Protein AF-A0A528N502-F1 (afdb_monomer_lite)

pLDDT: mean 93.94, std 3.68, range [74.25, 97.81]

Structure (mmCIF, N/CA/C/O backbone):
data_AF-A0A528N502-F1
#
_entry.id   AF-A0A528N502-F1
#
loop_
_atom_site.group_PDB
_atom_site.id
_atom_site.type_symbol
_atom_site.label_atom_id
_atom_site.label_alt_id
_atom_site.label_comp_id
_atom_site.label_asym_id
_atom_site.label_entity_id
_atom_site.label_seq_id
_atom_site.pdbx_PDB_ins_code
_atom_site.Cartn_x
_atom_site.Cartn_y
_atom_site.Cartn_z
_atom_site.occupancy
_atom_site.B_iso_or_equiv
_atom_site.auth_seq_id
_atom_site.auth_comp_id
_atom_site.auth_asym_id
_atom_site.auth_atom_id
_atom_site.pdbx_PDB_model_num
ATOM 1 N N . LEU A 1 1 ? 15.371 -2.278 -18.028 1.00 90.00 1 LEU A N 1
ATOM 2 C CA . LEU A 1 1 ? 15.129 -3.491 -17.202 1.00 90.00 1 LEU A CA 1
ATOM 3 C C . LEU A 1 1 ? 14.226 -4.464 -17.937 1.00 90.00 1 LEU A C 1
ATOM 5 O O . LEU A 1 1 ? 14.658 -5.588 -18.137 1.00 90.00 1 LEU A O 1
ATOM 9 N N . LEU A 1 2 ? 13.041 -4.024 -18.375 1.00 94.50 2 LEU A N 1
ATOM 10 C CA . LEU A 1 2 ? 12.126 -4.846 -19.173 1.00 94.50 2 LEU A CA 1
ATOM 11 C C . LEU A 1 2 ? 12.805 -5.390 -20.438 1.00 94.50 2 LEU A C 1
ATOM 13 O O . LEU A 1 2 ? 12.967 -6.596 -20.534 1.00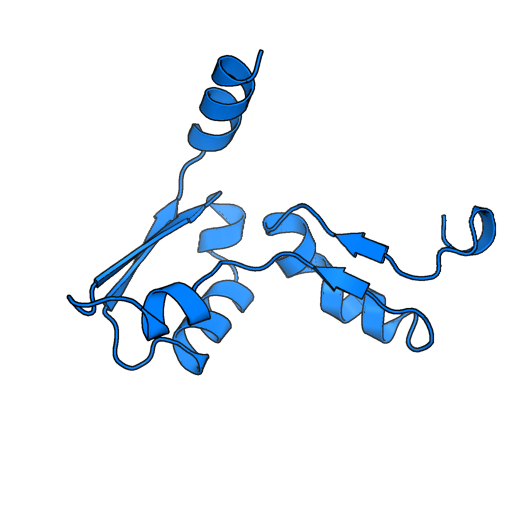 94.50 2 LEU A O 1
ATOM 17 N N . ASP A 1 3 ? 13.355 -4.526 -21.295 1.00 94.06 3 ASP A N 1
ATOM 18 C CA . ASP A 1 3 ? 14.030 -4.968 -22.534 1.00 94.06 3 ASP A CA 1
ATOM 19 C C . ASP A 1 3 ? 15.248 -5.865 -22.275 1.00 94.06 3 ASP A C 1
ATOM 21 O O . ASP A 1 3 ? 15.555 -6.769 -23.043 1.00 94.06 3 ASP A O 1
ATOM 25 N N . ARG A 1 4 ? 15.948 -5.628 -21.158 1.00 97.19 4 ARG A N 1
ATOM 26 C CA . ARG A 1 4 ? 17.169 -6.361 -20.802 1.00 97.19 4 ARG A CA 1
ATOM 27 C C . ARG A 1 4 ? 16.884 -7.775 -20.296 1.00 97.19 4 ARG A C 1
ATOM 29 O O . ARG A 1 4 ? 17.703 -8.659 -20.514 1.00 97.19 4 ARG A O 1
ATOM 36 N N . PHE A 1 5 ? 15.792 -7.967 -19.559 1.00 97.12 5 PHE A N 1
ATOM 37 C CA . PHE A 1 5 ? 15.537 -9.211 -18.824 1.00 97.12 5 PHE A CA 1
ATOM 38 C C . PHE A 1 5 ? 14.261 -9.937 -19.255 1.00 97.12 5 PHE A C 1
ATOM 40 O O . PHE A 1 5 ? 14.071 -11.073 -18.839 1.00 97.12 5 PHE A O 1
ATOM 47 N N . SER A 1 6 ? 13.397 -9.301 -20.052 1.00 95.88 6 SER A N 1
ATOM 48 C CA . SER A 1 6 ? 12.102 -9.828 -20.506 1.00 95.88 6 SER A CA 1
ATOM 49 C C . SER A 1 6 ? 11.335 -10.590 -19.412 1.00 95.88 6 SER A C 1
ATOM 51 O O . SER A 1 6 ? 10.977 -11.753 -19.606 1.00 95.88 6 SER A O 1
ATOM 53 N N . PRO A 1 7 ? 11.135 -9.990 -18.220 1.00 97.12 7 PRO A N 1
ATOM 54 C CA . PRO A 1 7 ? 10.497 -10.702 -17.125 1.00 97.12 7 PRO A CA 1
ATOM 55 C C . PRO A 1 7 ? 9.039 -11.013 -17.475 1.00 97.12 7 PRO A C 1
ATOM 57 O O . PRO A 1 7 ? 8.379 -10.222 -18.138 1.00 97.12 7 PRO A O 1
ATOM 60 N N . ALA A 1 8 ? 8.500 -12.119 -16.963 1.00 97.81 8 ALA A N 1
ATOM 61 C CA . ALA A 1 8 ? 7.074 -12.418 -17.116 1.00 97.81 8 ALA A CA 1
ATOM 62 C C . ALA A 1 8 ? 6.179 -11.475 -16.286 1.00 97.81 8 ALA A C 1
ATOM 64 O O . ALA A 1 8 ? 5.006 -11.308 -16.597 1.00 97.81 8 ALA A O 1
ATOM 65 N N . ILE A 1 9 ? 6.718 -10.882 -15.212 1.00 97.50 9 ILE A N 1
ATOM 66 C CA . ILE A 1 9 ? 6.007 -9.980 -14.297 1.00 97.50 9 ILE A CA 1
ATOM 67 C C . ILE A 1 9 ? 6.980 -9.051 -13.573 1.00 97.50 9 ILE A C 1
ATOM 69 O O . ILE A 1 9 ? 8.138 -9.401 -13.342 1.00 97.50 9 ILE A O 1
ATOM 73 N N . SER A 1 10 ? 6.526 -7.859 -13.189 1.00 97.19 10 SER A N 1
ATOM 74 C CA . SER A 1 10 ? 7.308 -6.944 -12.351 1.00 97.19 10 SER A CA 1
ATOM 75 C C . SER A 1 10 ? 6.584 -6.605 -11.056 1.00 97.19 10 SER A C 1
ATOM 77 O O . SER A 1 10 ? 5.426 -6.190 -11.065 1.00 97.19 10 SER A O 1
ATOM 79 N N . VAL A 1 11 ? 7.294 -6.769 -9.937 1.00 96.62 11 VAL A N 1
ATOM 80 C CA . VAL A 1 11 ? 6.772 -6.5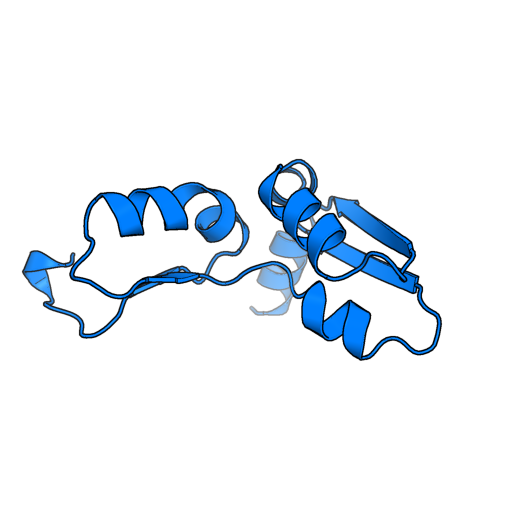08 -8.594 1.00 96.62 11 VAL A CA 1
ATOM 81 C C . VAL A 1 11 ? 7.404 -5.246 -8.020 1.00 96.62 11 VAL A C 1
ATOM 83 O O . VAL A 1 11 ? 8.624 -5.140 -7.909 1.00 96.62 11 VAL A O 1
ATOM 86 N N . ILE A 1 12 ? 6.568 -4.298 -7.610 1.00 95.19 12 ILE A N 1
ATOM 87 C CA . ILE A 1 12 ? 6.965 -3.117 -6.848 1.00 95.19 12 ILE A CA 1
ATOM 88 C C . ILE A 1 12 ? 6.794 -3.474 -5.372 1.00 95.19 12 ILE A C 1
ATOM 90 O O . ILE A 1 12 ? 5.689 -3.468 -4.833 1.00 95.19 12 ILE A O 1
ATOM 94 N N . ALA A 1 13 ? 7.898 -3.847 -4.729 1.00 93.31 13 ALA A N 1
ATOM 95 C CA . ALA A 1 13 ? 7.877 -4.360 -3.358 1.00 93.31 13 ALA A CA 1
ATOM 96 C C . ALA A 1 13 ? 7.682 -3.266 -2.291 1.00 93.31 13 ALA A C 1
ATOM 98 O O . ALA A 1 13 ? 7.263 -3.544 -1.169 1.00 93.31 13 ALA A O 1
ATOM 99 N N . CYS A 1 14 ? 8.000 -2.011 -2.618 1.00 92.12 14 CYS A N 1
ATOM 100 C CA . CYS A 1 14 ? 7.881 -0.900 -1.683 1.00 92.12 14 CYS A CA 1
ATOM 101 C C . CYS A 1 14 ? 6.473 -0.304 -1.730 1.00 92.12 14 CYS A C 1
ATOM 103 O O . CYS A 1 14 ? 6.088 0.271 -2.746 1.00 92.12 14 CYS A O 1
ATOM 105 N N . ASN A 1 15 ? 5.747 -0.340 -0.606 1.00 89.81 15 ASN A N 1
ATOM 106 C CA . ASN A 1 15 ? 4.393 0.224 -0.508 1.00 89.81 15 ASN A CA 1
ATOM 107 C C . ASN A 1 15 ? 4.359 1.696 -0.950 1.00 89.81 15 ASN A C 1
ATOM 109 O O . ASN A 1 15 ? 3.501 2.086 -1.736 1.00 89.81 15 ASN A O 1
ATOM 113 N N . THR A 1 16 ? 5.324 2.506 -0.496 1.00 89.00 16 THR A N 1
ATOM 114 C CA . THR A 1 16 ? 5.406 3.927 -0.870 1.00 89.00 16 THR A CA 1
ATOM 115 C C . THR A 1 16 ? 5.54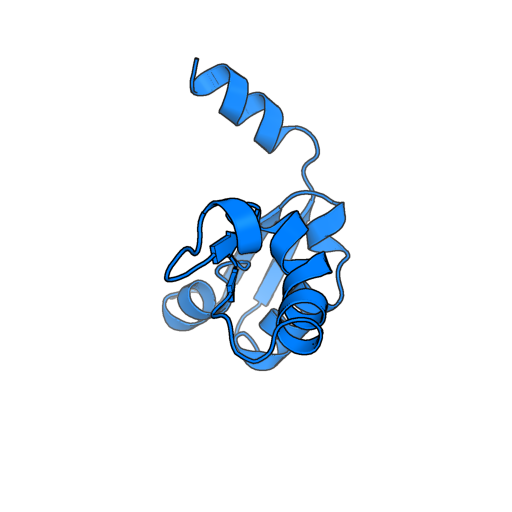7 4.084 -2.386 1.00 89.00 16 THR A C 1
ATOM 117 O O . THR A 1 16 ? 4.801 4.850 -2.992 1.00 89.00 16 THR A O 1
ATOM 120 N N . ALA A 1 17 ? 6.464 3.332 -3.006 1.00 91.75 17 ALA A N 1
ATOM 121 C CA . ALA A 1 17 ? 6.701 3.390 -4.445 1.00 91.75 17 ALA A CA 1
ATOM 122 C C . ALA A 1 17 ? 5.478 2.909 -5.235 1.00 91.75 17 ALA A C 1
ATOM 124 O O . ALA A 1 17 ? 5.053 3.585 -6.167 1.00 91.75 17 ALA A O 1
ATOM 125 N N . SER A 1 18 ? 4.854 1.804 -4.821 1.00 91.56 18 SER A N 1
ATOM 126 C CA . SER A 1 18 ? 3.637 1.275 -5.442 1.00 91.56 18 SER A CA 1
ATOM 127 C C . SER A 1 18 ? 2.531 2.322 -5.502 1.00 91.56 18 SER A C 1
ATOM 129 O O . SER A 1 18 ? 1.951 2.519 -6.563 1.00 91.56 18 SER A O 1
ATOM 131 N N . THR A 1 19 ? 2.291 3.062 -4.410 1.00 88.06 19 THR A N 1
ATOM 132 C CA . THR A 1 19 ? 1.270 4.130 -4.397 1.00 88.06 19 THR A CA 1
ATOM 133 C C . THR A 1 19 ? 1.587 5.326 -5.301 1.00 88.06 19 THR A C 1
ATOM 135 O O . THR A 1 19 ? 0.716 6.164 -5.512 1.00 88.06 19 THR A O 1
ATOM 138 N N . LEU A 1 20 ? 2.821 5.436 -5.800 1.00 88.81 20 LEU A N 1
ATOM 139 C CA . LEU A 1 20 ? 3.274 6.540 -6.644 1.00 88.81 20 LEU A CA 1
ATOM 140 C C . LEU A 1 20 ? 3.292 6.181 -8.126 1.00 88.81 20 LEU A C 1
ATOM 142 O O . LEU A 1 20 ? 2.903 7.004 -8.947 1.00 88.81 20 LEU A O 1
ATOM 146 N N . VAL A 1 21 ? 3.784 4.990 -8.473 1.00 92.69 21 VAL A N 1
ATOM 147 C CA . VAL A 1 21 ? 4.186 4.704 -9.860 1.00 92.69 21 VAL A CA 1
ATOM 148 C C . VAL A 1 21 ? 3.345 3.639 -10.550 1.00 92.69 21 VAL A C 1
ATOM 150 O O . VAL A 1 21 ? 3.441 3.514 -11.766 1.00 92.69 21 VAL A O 1
ATOM 153 N N . ILE A 1 22 ? 2.545 2.852 -9.821 1.00 92.75 22 ILE A N 1
ATOM 154 C CA . ILE A 1 22 ? 1.947 1.643 -10.408 1.00 92.75 22 ILE A CA 1
ATOM 155 C C . ILE A 1 22 ? 0.992 1.937 -11.569 1.00 92.75 22 ILE A C 1
ATOM 157 O O . ILE A 1 22 ? 1.057 1.249 -12.584 1.00 92.75 22 ILE A O 1
ATOM 161 N N . GLU A 1 23 ? 0.155 2.967 -11.452 1.00 92.88 23 GLU A N 1
ATOM 162 C CA . GLU A 1 23 ? -0.788 3.330 -12.516 1.00 92.88 23 GLU A CA 1
ATOM 163 C C . GLU A 1 23 ? -0.050 3.893 -13.736 1.00 92.88 23 GLU A C 1
ATOM 165 O O . GLU A 1 23 ? -0.285 3.442 -14.853 1.00 92.88 23 GLU A O 1
ATOM 170 N N . ALA A 1 24 ? 0.945 4.759 -13.522 1.00 95.38 24 ALA A N 1
ATOM 171 C CA . ALA A 1 24 ? 1.778 5.291 -14.601 1.00 95.38 24 ALA A CA 1
ATOM 172 C C . ALA A 1 24 ? 2.563 4.190 -15.341 1.00 95.38 24 ALA A C 1
ATOM 174 O O . ALA A 1 24 ? 2.716 4.241 -16.560 1.00 95.38 24 ALA A O 1
ATOM 175 N N . LEU A 1 25 ? 3.052 3.169 -14.626 1.00 96.12 25 LEU A N 1
ATOM 176 C CA . LEU A 1 25 ? 3.729 2.026 -15.244 1.00 96.12 25 LEU A CA 1
ATOM 177 C C . LEU A 1 25 ? 2.769 1.177 -16.082 1.00 96.12 25 LEU A C 1
ATOM 179 O O . LEU A 1 25 ? 3.131 0.778 -17.186 1.00 96.12 25 LEU A O 1
ATOM 183 N N . ARG A 1 26 ? 1.551 0.929 -15.588 1.00 96.50 26 ARG A N 1
ATOM 184 C CA . ARG A 1 26 ? 0.516 0.191 -16.330 1.00 96.50 26 ARG A CA 1
ATOM 185 C C . ARG A 1 26 ? 0.068 0.931 -17.583 1.00 96.50 26 ARG A C 1
ATOM 187 O O . ARG A 1 26 ? -0.091 0.304 -18.621 1.00 96.50 26 ARG A O 1
ATOM 194 N N . GL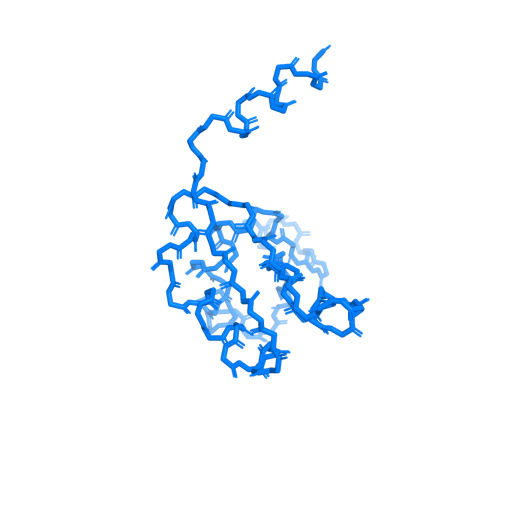U A 1 27 ? -0.086 2.248 -17.498 1.00 97.44 27 GLU A N 1
ATOM 195 C CA . GLU A 1 27 ? -0.415 3.089 -18.650 1.00 97.44 27 GLU A CA 1
ATOM 196 C C . GLU A 1 27 ? 0.716 3.088 -19.685 1.00 97.44 27 GLU A C 1
ATOM 198 O O . GLU A 1 27 ? 0.477 2.932 -20.881 1.00 97.44 27 GLU A O 1
ATOM 203 N N . ARG A 1 28 ? 1.969 3.212 -19.232 1.00 97.38 28 ARG A N 1
ATOM 204 C CA . ARG A 1 28 ? 3.131 3.259 -20.126 1.00 97.38 28 ARG A CA 1
ATOM 205 C C . ARG A 1 28 ? 3.435 1.916 -20.793 1.00 97.38 28 ARG A C 1
ATOM 207 O O . ARG A 1 28 ? 3.961 1.905 -21.904 1.00 97.38 28 ARG A O 1
ATOM 214 N N . PHE A 1 29 ? 3.146 0.806 -20.121 1.00 96.88 29 PHE A N 1
ATOM 215 C CA . PHE A 1 29 ? 3.493 -0.546 -20.560 1.00 96.88 29 PHE A CA 1
ATOM 216 C C . PHE A 1 29 ? 2.284 -1.495 -20.431 1.00 96.88 29 PHE A C 1
ATOM 218 O O . PHE A 1 29 ? 2.325 -2.442 -19.643 1.00 96.88 29 PHE A O 1
ATOM 225 N N . PRO A 1 30 ? 1.207 -1.289 -21.212 1.00 96.38 30 PRO A N 1
ATOM 226 C CA . PRO A 1 30 ? -0.066 -1.995 -21.025 1.00 96.38 30 PRO A CA 1
ATOM 227 C C . PRO A 1 30 ? 0.009 -3.507 -21.288 1.00 96.38 30 PRO A C 1
ATOM 229 O O . PRO A 1 30 ? -0.815 -4.261 -20.778 1.00 96.38 30 PRO A O 1
ATOM 232 N N . GLY A 1 31 ? 0.998 -3.965 -22.062 1.00 95.88 31 GLY A N 1
ATOM 233 C CA . GLY A 1 31 ? 1.228 -5.388 -22.336 1.00 95.88 31 GLY A CA 1
ATOM 234 C C . GLY A 1 31 ? 2.040 -6.128 -21.268 1.00 95.88 31 GLY A C 1
ATOM 235 O O . GLY A 1 31 ? 2.214 -7.338 -21.385 1.00 95.88 31 GLY A O 1
ATOM 236 N N . HIS A 1 32 ? 2.555 -5.435 -20.246 1.00 97.44 32 HIS A N 1
ATOM 237 C CA . HIS A 1 32 ? 3.410 -6.029 -19.215 1.00 97.44 32 HIS A CA 1
ATOM 238 C C . HIS A 1 32 ? 2.732 -5.999 -17.837 1.00 97.44 32 HIS A C 1
ATOM 240 O O . HIS A 1 32 ? 2.297 -4.933 -17.393 1.00 97.44 32 HIS A O 1
ATOM 246 N N . PRO A 1 33 ? 2.647 -7.124 -17.106 1.00 97.56 33 PRO A N 1
ATOM 247 C CA . PRO A 1 33 ? 1.955 -7.142 -15.826 1.00 97.56 33 PRO A CA 1
ATOM 248 C C . PRO A 1 33 ? 2.806 -6.533 -14.699 1.00 97.56 33 PRO A C 1
ATOM 250 O O . PRO A 1 33 ? 3.915 -6.985 -14.393 1.00 97.56 33 PRO A O 1
ATOM 253 N N . PHE A 1 34 ? 2.227 -5.537 -14.020 1.00 97.12 34 PHE A N 1
ATOM 254 C CA . PHE A 1 34 ? 2.774 -4.937 -12.800 1.00 97.12 34 PHE A CA 1
ATOM 255 C C . PHE A 1 34 ? 1.922 -5.265 -11.575 1.00 97.12 34 PHE A C 1
ATOM 257 O O . PHE A 1 34 ? 0.707 -5.018 -11.542 1.00 97.12 34 PHE A O 1
ATOM 264 N N . VAL A 1 35 ? 2.595 -5.739 -10.530 1.00 95.69 35 VAL A N 1
ATOM 265 C CA . VAL A 1 35 ? 2.029 -5.982 -9.201 1.00 95.69 35 VAL A CA 1
ATOM 266 C C . VAL A 1 35 ? 2.711 -5.050 -8.216 1.00 95.69 35 VAL A C 1
ATOM 268 O O . VAL A 1 35 ? 3.932 -5.001 -8.149 1.00 95.69 35 VAL A O 1
ATOM 271 N N . GLY A 1 36 ? 1.937 -4.307 -7.436 1.00 92.56 36 GLY A N 1
ATOM 272 C CA . GLY A 1 36 ? 2.467 -3.489 -6.351 1.00 92.56 36 GLY A CA 1
ATOM 273 C C . GLY A 1 36 ? 1.947 -3.972 -5.020 1.00 92.56 36 GLY A C 1
ATOM 274 O O . GLY A 1 36 ? 0.821 -4.460 -4.910 1.00 92.56 36 GLY A O 1
ATOM 275 N N . THR A 1 37 ? 2.761 -3.792 -3.996 1.00 89.38 37 THR A N 1
ATOM 276 C CA . THR A 1 37 ? 2.303 -3.894 -2.619 1.00 89.38 37 THR A CA 1
ATOM 277 C C . THR A 1 37 ? 1.503 -2.647 -2.245 1.00 89.38 37 THR A C 1
ATOM 279 O O . THR A 1 37 ? 1.881 -1.519 -2.555 1.00 89.38 37 THR A O 1
ATOM 282 N N . VAL A 1 38 ? 0.370 -2.831 -1.577 1.00 83.75 38 VAL A N 1
ATOM 283 C CA . VAL A 1 38 ? -0.497 -1.730 -1.137 1.00 83.75 38 VAL A CA 1
ATOM 284 C C . VAL A 1 38 ? -0.797 -1.883 0.349 1.00 83.75 38 VAL A C 1
ATOM 286 O O . VAL A 1 38 ? -0.711 -3.003 0.863 1.00 83.75 38 VAL A O 1
ATOM 289 N N . PRO A 1 39 ? -1.147 -0.798 1.068 1.00 86.94 39 PRO A N 1
ATOM 290 C CA . PRO A 1 39 ? -1.574 -0.920 2.454 1.00 86.94 39 PRO A CA 1
ATOM 291 C C . PRO A 1 39 ? -2.682 -1.971 2.592 1.00 86.94 39 PRO A C 1
ATOM 293 O O . PRO A 1 39 ? -3.680 -1.932 1.868 1.00 86.94 39 PRO A O 1
ATOM 296 N N . ALA A 1 40 ? -2.511 -2.903 3.529 1.00 90.38 40 ALA A N 1
ATOM 297 C CA . ALA A 1 40 ? -3.389 -4.056 3.744 1.00 90.38 40 ALA A CA 1
ATOM 298 C C . ALA A 1 40 ? -4.734 -3.680 4.410 1.00 90.38 40 ALA A C 1
ATOM 300 O O . ALA A 1 40 ? -5.194 -4.336 5.340 1.00 90.38 40 ALA A O 1
ATOM 301 N N . ILE A 1 41 ? -5.376 -2.611 3.934 1.00 94.50 41 ILE A N 1
ATOM 302 C CA . ILE A 1 41 ? -6.607 -2.042 4.494 1.00 94.50 41 ILE A CA 1
ATOM 303 C C . ILE A 1 41 ? -7.791 -2.984 4.288 1.00 94.50 41 ILE A C 1
ATOM 305 O O . ILE A 1 41 ? -8.504 -3.264 5.244 1.00 94.50 41 ILE A O 1
ATOM 309 N N . LYS A 1 42 ? -7.981 -3.508 3.070 1.00 95.19 42 LYS A N 1
ATOM 310 C CA . LYS A 1 42 ? -9.070 -4.447 2.763 1.00 95.19 42 LYS A CA 1
ATOM 311 C C . LYS A 1 42 ? -9.068 -5.675 3.686 1.00 95.19 42 LYS A C 1
ATOM 313 O O . LYS A 1 42 ? -10.060 -5.869 4.383 1.00 95.19 42 LYS A O 1
ATOM 318 N N . PRO A 1 43 ? -7.982 -6.470 3.767 1.00 95.25 43 PRO A N 1
ATOM 319 C CA . PRO A 1 43 ? -7.991 -7.639 4.639 1.00 95.25 43 PRO A CA 1
ATOM 320 C C . PRO A 1 43 ? -8.101 -7.260 6.122 1.00 95.25 43 PRO A C 1
ATOM 322 O O . PRO A 1 43 ? -8.694 -8.016 6.884 1.00 95.25 43 PRO A O 1
ATOM 325 N N . ALA A 1 44 ? -7.576 -6.105 6.550 1.00 96.44 44 ALA A N 1
ATOM 326 C CA . ALA A 1 44 ? -7.754 -5.640 7.925 1.00 96.44 44 ALA A CA 1
ATOM 327 C C . ALA A 1 44 ? -9.224 -5.307 8.236 1.00 96.44 44 ALA A C 1
ATOM 329 O O . ALA A 1 44 ? -9.727 -5.698 9.286 1.00 96.44 44 ALA A O 1
ATOM 330 N N . ALA A 1 45 ? -9.920 -4.640 7.314 1.00 96.88 45 ALA A N 1
ATOM 331 C CA . ALA A 1 45 ? -11.337 -4.310 7.441 1.00 96.88 45 ALA A CA 1
ATOM 332 C C . ALA A 1 45 ? -12.240 -5.555 7.396 1.00 96.88 45 ALA A C 1
ATOM 334 O O . ALA A 1 45 ? -13.199 -5.643 8.154 1.00 96.88 45 ALA A O 1
ATOM 335 N N . GLU A 1 46 ? -11.915 -6.546 6.563 1.00 96.81 46 GLU A N 1
ATOM 336 C CA . GLU A 1 46 ? -12.676 -7.802 6.465 1.00 96.81 46 GLU A CA 1
ATOM 337 C C . GLU A 1 46 ? -12.517 -8.705 7.698 1.00 96.81 46 GLU A C 1
ATOM 339 O O . GLU A 1 46 ? -13.397 -9.510 7.990 1.00 96.81 46 GLU A O 1
ATOM 344 N N . ARG A 1 47 ? -11.388 -8.604 8.412 1.00 97.00 47 ARG A N 1
ATOM 345 C CA . ARG A 1 47 ? -11.029 -9.534 9.499 1.00 97.00 47 ARG A CA 1
ATOM 346 C C . ARG A 1 47 ? -11.126 -8.930 10.897 1.00 97.00 47 ARG A C 1
ATOM 348 O O . ARG A 1 47 ? -11.024 -9.669 11.877 1.00 97.00 47 ARG A O 1
ATOM 355 N N . THR A 1 48 ? -11.271 -7.610 11.021 1.00 97.56 48 THR A N 1
ATOM 356 C CA . THR A 1 48 ? -11.356 -6.962 12.334 1.00 97.56 48 THR A CA 1
ATOM 357 C C . THR A 1 48 ? -12.643 -7.355 13.062 1.00 97.56 48 THR A C 1
ATOM 359 O O . THR A 1 48 ? -13.729 -7.340 12.491 1.00 97.56 48 THR A O 1
ATOM 362 N N . ARG A 1 49 ? -12.523 -7.696 14.351 1.00 97.38 49 ARG A N 1
ATOM 363 C CA . ARG A 1 49 ? -13.676 -7.964 15.230 1.00 97.38 49 ARG A CA 1
ATOM 364 C C . ARG A 1 49 ? -14.199 -6.702 15.912 1.00 97.38 49 ARG A C 1
ATOM 366 O O . ARG A 1 49 ? -15.377 -6.623 16.225 1.00 97.38 49 ARG A O 1
ATOM 373 N N . SER A 1 50 ? -13.318 -5.733 16.162 1.00 97.75 50 SER A N 1
ATOM 374 C CA . SER A 1 50 ? -13.647 -4.497 16.881 1.00 97.75 50 SER A CA 1
ATOM 375 C C . SER A 1 50 ? -14.069 -3.356 15.958 1.00 97.75 50 SER A C 1
ATOM 377 O O . SER A 1 50 ? -14.492 -2.310 16.438 1.00 97.75 50 SER A O 1
ATOM 379 N N . GLY A 1 51 ? -13.880 -3.505 14.644 1.00 97.19 51 GLY A N 1
ATOM 380 C CA . GLY A 1 51 ? -14.057 -2.414 13.688 1.00 97.19 51 GLY A CA 1
ATOM 381 C C . GLY A 1 51 ? -12.956 -1.350 13.755 1.00 97.19 51 GLY A C 1
ATOM 382 O O . GLY A 1 51 ? -12.993 -0.405 12.975 1.00 97.19 51 GLY A O 1
ATOM 383 N N . MET A 1 52 ? -11.962 -1.487 14.639 1.00 97.81 52 MET A N 1
ATOM 384 C CA . MET A 1 52 ? -10.841 -0.552 14.758 1.00 97.81 52 MET A CA 1
ATOM 385 C C . MET A 1 52 ? -9.621 -1.087 14.012 1.00 97.81 52 MET A C 1
ATOM 387 O O . MET A 1 52 ? -9.222 -2.236 14.210 1.00 97.81 52 MET A O 1
ATOM 391 N N . VAL A 1 53 ? -9.014 -0.255 13.166 1.00 97.44 53 VAL A N 1
ATOM 392 C CA . VAL A 1 53 ? -7.825 -0.605 12.376 1.00 97.44 53 VAL A CA 1
ATOM 393 C C . VAL A 1 53 ? -6.822 0.544 12.433 1.00 97.44 53 VAL A C 1
ATOM 395 O O . VAL A 1 53 ? -7.161 1.676 12.108 1.00 97.44 53 VAL A O 1
ATOM 398 N N . SER A 1 54 ? -5.570 0.254 12.785 1.00 95.69 54 SER A N 1
ATOM 399 C CA . SER A 1 54 ? -4.470 1.222 12.692 1.00 95.69 54 SER A CA 1
ATOM 400 C C . SER A 1 54 ? -3.520 0.831 11.568 1.00 95.69 54 SER A C 1
ATOM 402 O O . SER A 1 54 ? -3.057 -0.306 11.511 1.00 95.69 54 SER A O 1
ATOM 404 N N . VAL A 1 55 ? -3.200 1.780 10.689 1.00 94.06 55 VAL A N 1
ATOM 405 C CA . VAL A 1 55 ? -2.215 1.604 9.616 1.00 94.06 55 VAL A CA 1
ATOM 406 C C . VAL A 1 55 ? -0.969 2.401 9.971 1.00 94.06 55 VAL A C 1
ATOM 408 O O . VAL A 1 55 ? -0.982 3.633 9.945 1.00 94.06 55 VAL A O 1
ATOM 411 N N . LEU A 1 56 ? 0.107 1.685 10.291 1.00 93.75 56 LEU A N 1
ATOM 412 C CA . LEU A 1 56 ? 1.432 2.265 10.478 1.00 93.75 56 LEU A CA 1
ATOM 413 C C . LEU A 1 56 ? 2.122 2.349 9.117 1.00 93.75 56 LEU A C 1
ATOM 415 O O . LEU A 1 56 ? 2.250 1.339 8.424 1.00 93.75 56 LEU A O 1
ATOM 419 N N . ALA A 1 57 ? 2.564 3.537 8.721 1.00 91.94 57 ALA A N 1
ATOM 420 C CA . ALA A 1 57 ? 3.299 3.712 7.473 1.00 91.94 57 ALA A CA 1
ATOM 421 C C . ALA A 1 57 ? 4.219 4.937 7.526 1.00 91.94 57 ALA A C 1
ATOM 423 O O . ALA A 1 57 ? 4.148 5.753 8.445 1.00 91.94 57 ALA A O 1
ATOM 424 N N . THR A 1 58 ? 5.074 5.090 6.513 1.00 91.88 58 THR A N 1
ATOM 425 C CA . THR A 1 58 ? 5.866 6.315 6.337 1.00 91.88 58 THR A CA 1
ATOM 426 C C . THR A 1 58 ? 4.938 7.530 6.188 1.00 91.88 58 THR A C 1
ATOM 428 O O . THR A 1 58 ? 3.846 7.394 5.614 1.00 91.88 58 THR A O 1
ATOM 431 N N . PRO A 1 59 ? 5.330 8.741 6.638 1.00 91.25 59 PRO A N 1
ATOM 432 C CA . PRO A 1 59 ? 4.454 9.913 6.530 1.00 91.25 59 PRO A CA 1
ATOM 433 C C . PRO A 1 59 ? 4.049 10.241 5.096 1.00 91.25 59 PRO A C 1
ATOM 435 O O . PRO A 1 59 ? 2.933 10.706 4.864 1.00 91.25 59 PRO A O 1
ATOM 438 N N . GLY A 1 60 ? 4.925 9.940 4.131 1.00 87.88 60 GLY A N 1
ATOM 439 C CA . GLY A 1 60 ? 4.605 10.003 2.710 1.00 87.88 60 GLY A CA 1
ATOM 440 C C . GLY A 1 60 ? 3.364 9.176 2.383 1.00 87.88 60 GLY A C 1
ATOM 441 O O . GLY A 1 60 ? 2.386 9.734 1.901 1.00 87.88 60 GLY A O 1
ATOM 442 N N . THR A 1 61 ? 3.371 7.882 2.713 1.00 87.12 61 THR A N 1
ATOM 443 C CA . THR A 1 61 ? 2.270 6.938 2.439 1.00 87.12 61 THR A CA 1
ATOM 444 C C . THR A 1 61 ? 0.968 7.320 3.145 1.00 87.12 61 THR A C 1
ATOM 446 O O . THR A 1 61 ? -0.098 7.273 2.530 1.00 87.12 61 THR A O 1
ATOM 449 N N . VAL A 1 62 ? 1.036 7.748 4.411 1.00 91.06 62 VAL A N 1
ATOM 450 C CA . VAL A 1 62 ? -0.147 8.187 5.180 1.00 91.06 62 VAL A CA 1
ATOM 451 C C . VAL A 1 62 ? -0.851 9.373 4.517 1.00 91.06 62 VAL A C 1
ATOM 453 O O . VAL A 1 62 ? -2.078 9.437 4.496 1.00 91.06 62 VAL A O 1
ATOM 456 N N . LYS A 1 63 ? -0.091 10.309 3.939 1.00 89.50 63 LYS A N 1
ATOM 457 C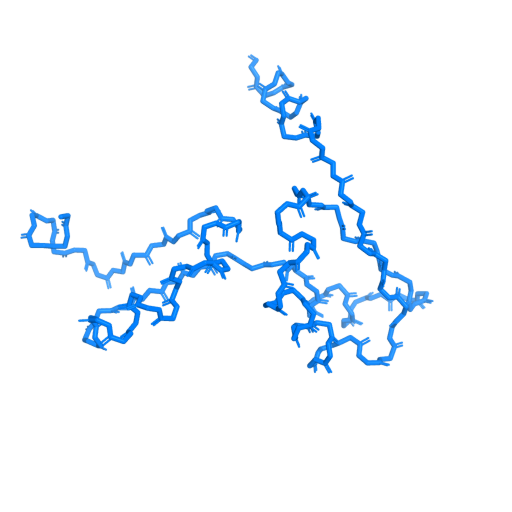 CA . LYS A 1 63 ? -0.645 11.522 3.322 1.00 89.50 63 LYS A CA 1
ATOM 458 C C . LYS A 1 63 ? -1.176 11.303 1.898 1.00 89.50 63 LYS A C 1
ATOM 460 O O . LYS A 1 63 ? -1.832 12.206 1.371 1.00 89.50 63 LYS A O 1
ATOM 465 N N . ARG A 1 64 ? -0.931 10.147 1.264 1.00 88.31 64 ARG A N 1
ATOM 466 C CA . ARG A 1 64 ? -1.327 9.892 -0.135 1.00 88.31 64 ARG A CA 1
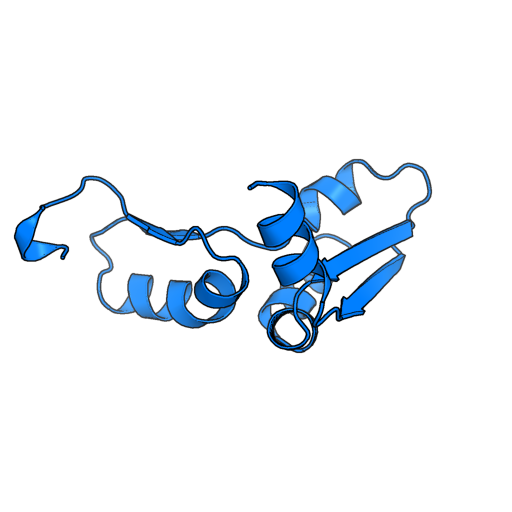ATOM 467 C C . ARG A 1 64 ? -2.831 9.711 -0.308 1.00 88.31 64 ARG A C 1
ATOM 469 O O . ARG A 1 64 ? -3.503 9.105 0.523 1.00 88.31 64 ARG A O 1
ATOM 476 N N . GLN A 1 65 ? -3.318 10.174 -1.460 1.00 89.75 65 GLN A N 1
ATOM 477 C CA . GLN A 1 65 ? -4.700 9.967 -1.886 1.00 89.75 65 GLN A CA 1
ATOM 478 C C . GLN A 1 65 ? -5.017 8.480 -2.052 1.00 89.75 65 GLN A C 1
ATOM 480 O O . GLN A 1 65 ? -6.015 8.020 -1.517 1.00 89.75 65 GLN A O 1
ATOM 485 N N . TYR A 1 66 ? -4.089 7.712 -2.626 1.00 89.62 66 TYR A N 1
ATOM 486 C CA . TYR A 1 66 ? -4.222 6.265 -2.789 1.00 89.62 66 TYR A CA 1
ATOM 487 C C . TYR A 1 66 ? -4.613 5.530 -1.491 1.00 89.62 66 TYR A C 1
ATOM 489 O O . TYR A 1 66 ? -5.500 4.679 -1.482 1.00 89.62 66 TYR A O 1
ATOM 497 N N . THR A 1 67 ? -3.987 5.884 -0.362 1.00 91.69 67 THR A N 1
ATOM 498 C CA . THR A 1 67 ? -4.316 5.308 0.951 1.00 91.69 67 THR A CA 1
ATOM 499 C C . THR A 1 67 ? -5.740 5.669 1.376 1.00 91.69 67 THR A C 1
ATOM 501 O O . THR A 1 67 ? -6.465 4.809 1.872 1.00 91.69 67 THR A O 1
ATOM 504 N N . ARG A 1 68 ? -6.167 6.920 1.156 1.00 93.12 68 ARG A N 1
ATOM 505 C CA . ARG A 1 68 ? -7.539 7.364 1.447 1.00 93.12 68 ARG A CA 1
ATOM 506 C C . ARG A 1 68 ? -8.566 6.652 0.569 1.00 93.12 68 ARG A C 1
ATOM 508 O O . ARG A 1 68 ? -9.593 6.229 1.090 1.00 93.12 68 ARG A O 1
ATOM 515 N N . ASP A 1 69 ? -8.264 6.445 -0.708 1.00 93.75 69 ASP A N 1
ATOM 516 C CA . ASP A 1 69 ? -9.150 5.745 -1.642 1.00 93.75 69 ASP A CA 1
ATOM 517 C C . ASP A 1 69 ? -9.353 4.284 -1.223 1.00 93.75 69 ASP A C 1
ATOM 519 O O . ASP A 1 69 ? -10.474 3.775 -1.242 1.00 93.75 69 ASP A O 1
ATOM 523 N N . LEU A 1 70 ? -8.293 3.610 -0.759 1.00 93.25 70 LEU A N 1
ATOM 524 C CA . LEU A 1 70 ? -8.405 2.259 -0.207 1.00 93.25 70 LEU A CA 1
ATOM 525 C C . LEU A 1 70 ? -9.298 2.206 1.038 1.00 93.25 70 LEU A C 1
ATOM 527 O O . LEU A 1 70 ? -10.094 1.275 1.162 1.00 93.25 70 LEU A O 1
ATOM 531 N N . ILE A 1 71 ? -9.191 3.184 1.944 1.00 95.75 71 ILE A N 1
ATOM 532 C CA . ILE A 1 71 ? -10.076 3.283 3.117 1.00 95.75 71 ILE A CA 1
ATOM 533 C C . ILE A 1 71 ? -11.521 3.483 2.662 1.00 95.75 71 ILE A C 1
ATOM 535 O O . ILE A 1 71 ? -12.400 2.723 3.066 1.00 95.75 71 ILE A O 1
ATOM 539 N N . GLY A 1 72 ? -11.756 4.461 1.784 1.00 96.25 72 GLY A N 1
ATOM 540 C CA . GLY A 1 72 ? -13.086 4.783 1.273 1.00 96.25 72 GLY A CA 1
ATOM 541 C C . GLY A 1 72 ? -13.735 3.629 0.511 1.00 96.25 72 GLY A C 1
ATOM 542 O O . GLY A 1 72 ? -14.950 3.475 0.572 1.00 96.25 72 GLY A O 1
ATOM 543 N N . LYS A 1 73 ? -12.941 2.792 -0.164 1.00 96.06 73 LYS A N 1
ATOM 544 C CA . LYS A 1 73 ? -13.435 1.642 -0.930 1.00 96.06 73 LYS A CA 1
ATOM 545 C C . LYS A 1 73 ? -13.679 0.400 -0.075 1.00 96.06 73 LYS A C 1
ATOM 547 O O . LYS A 1 73 ? -14.641 -0.317 -0.326 1.00 96.06 73 LYS A O 1
ATOM 552 N N . TRP A 1 74 ? -12.810 0.115 0.894 1.00 96.31 74 TRP A N 1
ATOM 553 C CA . TRP A 1 74 ? -12.783 -1.199 1.551 1.00 96.31 74 TRP A CA 1
ATOM 554 C C . TRP A 1 74 ? -13.084 -1.183 3.048 1.00 96.31 74 TRP A C 1
ATOM 556 O O . TRP A 1 74 ? -13.367 -2.236 3.608 1.00 96.31 74 TRP A O 1
ATOM 566 N N . ALA A 1 75 ? -13.027 -0.027 3.707 1.00 96.56 75 ALA A N 1
ATOM 567 C CA . ALA A 1 75 ? -13.099 0.074 5.163 1.00 96.56 75 ALA A CA 1
ATOM 568 C C . ALA A 1 75 ? -14.204 1.025 5.650 1.00 96.56 75 ALA A C 1
ATOM 570 O O . ALA A 1 75 ? -14.113 1.556 6.751 1.00 96.56 75 ALA A O 1
ATOM 571 N N . GLN A 1 76 ? -15.273 1.217 4.867 1.00 95.12 76 GLN A N 1
ATOM 572 C CA . GLN A 1 76 ? -16.377 2.136 5.200 1.00 95.12 76 GLN A CA 1
ATOM 573 C C . GLN A 1 76 ? -17.081 1.821 6.531 1.00 95.12 76 GLN A C 1
ATOM 575 O O . GLN A 1 76 ? -17.667 2.705 7.144 1.00 95.12 76 GLN A O 1
ATOM 580 N N . LYS A 1 77 ? -17.022 0.561 6.980 1.00 94.81 77 LYS A N 1
ATOM 581 C CA . LYS A 1 77 ? -17.612 0.091 8.244 1.00 94.81 77 LYS A CA 1
ATOM 582 C C . LYS A 1 77 ? -16.602 0.027 9.397 1.00 94.81 77 LYS A C 1
ATOM 584 O O . LYS A 1 77 ? -16.908 -0.535 10.443 1.00 94.81 77 LYS A O 1
ATOM 589 N N . CYS A 1 78 ? -15.390 0.540 9.202 1.00 97.31 78 CYS A N 1
ATOM 590 C CA . CYS A 1 78 ? -14.313 0.472 10.181 1.00 97.31 78 CYS A CA 1
ATOM 591 C C . CYS A 1 78 ? -13.794 1.869 10.518 1.00 97.31 78 CYS A C 1
ATOM 593 O O . CYS A 1 78 ? -13.691 2.744 9.660 1.00 97.31 78 CYS A O 1
ATOM 595 N N . HIS A 1 79 ? -13.385 2.059 11.768 1.00 97.19 79 HIS A N 1
ATOM 596 C CA . HIS A 1 79 ? -12.613 3.221 12.169 1.00 97.19 79 HIS A CA 1
ATOM 597 C C . HIS A 1 79 ? -11.137 2.980 11.844 1.00 97.19 79 HIS A C 1
ATOM 599 O O . HIS A 1 79 ? -10.445 2.236 12.547 1.00 97.19 79 HIS A O 1
ATOM 605 N N . VAL A 1 80 ? -10.661 3.596 10.759 1.00 97.38 80 VAL A N 1
ATOM 606 C CA . VAL A 1 80 ? -9.264 3.489 10.328 1.00 97.38 80 VAL A CA 1
ATOM 607 C C . VAL A 1 80 ? -8.457 4.687 10.817 1.00 97.38 80 VAL A C 1
ATOM 609 O O . VAL A 1 80 ? -8.725 5.825 10.436 1.00 97.38 80 VAL A O 1
ATOM 612 N N . ARG A 1 81 ? -7.411 4.428 11.604 1.00 96.38 81 ARG A N 1
ATOM 613 C CA . ARG A 1 81 ? -6.436 5.428 12.044 1.00 96.38 81 ARG A CA 1
ATOM 614 C C . ARG A 1 81 ? -5.136 5.281 11.264 1.00 96.38 81 ARG A C 1
ATOM 616 O O . ARG A 1 81 ? -4.482 4.243 11.314 1.00 96.38 81 ARG A O 1
ATOM 623 N N . LEU A 1 82 ? -4.726 6.342 10.579 1.00 95.19 82 LEU A N 1
ATOM 624 C CA . LEU A 1 82 ? -3.414 6.401 9.939 1.00 95.19 82 LEU A CA 1
ATOM 625 C C . LEU A 1 82 ? -2.379 6.960 10.920 1.00 95.19 82 LEU A C 1
ATOM 627 O O . LEU A 1 82 ? -2.599 8.009 11.525 1.00 95.19 82 LEU A O 1
ATOM 631 N N . VAL A 1 83 ? -1.248 6.274 11.067 1.00 95.56 83 VAL A N 1
ATOM 632 C CA . VAL A 1 83 ? -0.164 6.666 11.973 1.00 95.56 83 VAL A CA 1
ATOM 633 C C . VAL A 1 83 ? 1.137 6.736 11.181 1.00 95.56 83 VAL A C 1
ATOM 635 O O . VAL A 1 83 ? 1.675 5.720 10.737 1.00 95.56 83 VAL A O 1
ATOM 638 N N . GLY A 1 84 ? 1.627 7.959 10.981 1.00 94.06 84 GLY A N 1
ATOM 639 C CA . GLY A 1 84 ? 2.914 8.206 10.337 1.00 94.06 84 GLY A CA 1
ATOM 640 C C . GLY A 1 84 ? 4.072 7.873 11.276 1.00 94.06 84 GLY A C 1
ATOM 641 O O . GLY A 1 84 ? 4.035 8.247 12.446 1.00 94.06 84 GLY A O 1
ATOM 642 N N . SER A 1 85 ? 5.102 7.199 10.767 1.00 94.38 85 SER A N 1
ATOM 643 C CA . SER A 1 85 ? 6.344 6.958 11.503 1.00 94.38 85 SER A CA 1
ATOM 644 C C . SER A 1 85 ? 7.564 7.112 10.606 1.00 94.38 85 SER A C 1
ATOM 646 O O . SER A 1 85 ? 7.705 6.398 9.613 1.00 94.38 85 SER A O 1
ATOM 648 N N . ASP A 1 86 ? 8.465 8.011 10.993 1.00 92.75 86 ASP A N 1
ATOM 649 C CA . ASP A 1 86 ? 9.763 8.201 10.337 1.00 92.75 86 ASP A CA 1
ATOM 650 C C . ASP A 1 86 ? 10.813 7.188 10.802 1.00 92.75 86 ASP A C 1
ATOM 652 O O . ASP A 1 86 ? 11.799 6.944 10.116 1.00 92.75 86 ASP A O 1
ATOM 656 N N . ARG A 1 87 ? 10.608 6.578 11.976 1.00 94.75 87 ARG A N 1
ATOM 657 C CA . ARG A 1 87 ? 11.626 5.745 12.633 1.00 94.75 87 ARG A CA 1
ATOM 658 C C . ARG A 1 87 ? 11.379 4.250 12.509 1.00 94.75 87 ARG A C 1
ATOM 660 O O . ARG A 1 87 ? 12.325 3.486 12.632 1.00 94.75 87 ARG A O 1
ATOM 667 N N . LEU A 1 88 ? 10.137 3.818 12.275 1.00 93.75 88 LEU A N 1
ATOM 668 C CA . LEU A 1 88 ? 9.796 2.391 12.314 1.00 93.75 88 LEU A CA 1
ATOM 669 C C . LEU A 1 88 ? 10.553 1.577 11.257 1.00 93.75 88 LEU A C 1
ATOM 671 O O . LEU A 1 88 ? 10.987 0.472 11.556 1.00 93.75 88 LEU A O 1
ATOM 675 N N . ALA A 1 89 ? 10.751 2.136 10.058 1.00 92.25 89 ALA A N 1
ATOM 676 C CA . ALA A 1 89 ? 11.539 1.487 9.012 1.00 92.25 89 ALA A CA 1
ATOM 677 C C . ALA A 1 89 ? 13.003 1.304 9.444 1.00 92.25 89 ALA A C 1
ATOM 679 O O . ALA A 1 89 ? 13.491 0.180 9.459 1.00 92.25 89 ALA A O 1
ATOM 680 N N . GLY A 1 90 ? 13.660 2.375 9.902 1.00 94.56 90 GLY A N 1
ATOM 681 C CA . GLY A 1 90 ? 15.046 2.298 10.375 1.00 94.56 90 GLY A CA 1
ATOM 682 C C . GLY A 1 90 ? 15.221 1.374 11.586 1.00 94.56 90 GLY A C 1
ATOM 683 O O . GLY A 1 90 ? 16.188 0.626 11.657 1.00 94.56 90 GLY A O 1
ATOM 684 N N . LEU A 1 91 ? 14.262 1.357 12.517 1.00 95.81 91 LEU A N 1
ATOM 685 C CA . LEU A 1 91 ? 14.275 0.417 13.644 1.00 95.81 91 LEU A CA 1
ATOM 686 C C . LEU A 1 91 ? 14.152 -1.039 13.180 1.00 95.81 91 LEU A C 1
ATOM 688 O O . LEU A 1 91 ? 14.847 -1.903 13.707 1.00 95.81 91 LEU A O 1
ATOM 692 N N . ALA A 1 92 ? 13.296 -1.311 12.192 1.00 93.81 92 ALA A N 1
ATOM 693 C CA . ALA A 1 92 ? 13.169 -2.644 11.613 1.00 93.81 92 ALA A CA 1
ATOM 694 C C . ALA A 1 92 ? 14.457 -3.072 10.892 1.00 93.81 92 ALA A C 1
ATOM 696 O O . ALA A 1 92 ? 14.898 -4.201 11.069 1.00 93.81 92 ALA A O 1
ATOM 697 N N . GLU A 1 93 ? 15.094 -2.170 10.140 1.00 94.94 93 GLU A N 1
ATOM 698 C CA . GLU A 1 93 ? 16.379 -2.429 9.477 1.00 94.94 93 GLU A CA 1
ATOM 699 C C . GLU A 1 93 ? 17.497 -2.751 10.472 1.00 94.94 93 GLU A C 1
ATOM 701 O O . GLU A 1 93 ? 18.302 -3.638 10.209 1.00 94.94 93 GLU A O 1
ATOM 706 N N . VAL A 1 94 ? 17.545 -2.054 11.612 1.00 96.19 94 VAL A N 1
ATOM 707 C CA . VAL A 1 94 ? 18.506 -2.346 12.687 1.00 96.19 94 VAL A CA 1
ATOM 708 C C . VAL A 1 94 ? 18.223 -3.704 13.321 1.00 96.19 94 VAL A C 1
ATOM 710 O O . VAL A 1 94 ? 19.159 -4.450 13.565 1.00 96.19 94 VAL A O 1
ATOM 713 N N . TYR A 1 95 ? 16.955 -4.038 13.569 1.00 95.19 95 TYR A N 1
ATOM 714 C CA . TYR A 1 95 ? 16.571 -5.318 14.170 1.00 95.19 95 TYR A CA 1
ATOM 715 C C . TYR A 1 95 ? 16.826 -6.527 13.254 1.00 95.19 95 TYR A C 1
ATOM 717 O O . TYR A 1 95 ? 17.069 -7.624 13.742 1.00 95.19 95 TYR A O 1
ATOM 725 N N . MET A 1 96 ? 16.729 -6.346 11.933 1.00 89.12 96 MET A N 1
ATOM 726 C CA . MET A 1 96 ? 16.944 -7.416 10.949 1.00 89.12 96 MET A CA 1
ATOM 727 C C . MET A 1 96 ? 18.423 -7.680 10.622 1.00 89.12 96 MET A C 1
ATOM 729 O O . MET A 1 96 ? 18.699 -8.604 9.856 1.00 89.12 96 MET A O 1
ATOM 733 N N . ARG A 1 97 ? 19.351 -6.867 11.138 1.00 74.25 97 ARG A N 1
ATOM 734 C CA . ARG A 1 97 ? 20.799 -7.100 11.042 1.00 74.25 97 ARG A CA 1
ATOM 735 C C . ARG A 1 97 ? 21.278 -7.962 12.200 1.00 74.25 97 ARG A C 1
ATOM 737 O O . ARG A 1 97 ? 22.141 -8.821 11.928 1.00 74.25 97 ARG A O 1
#

Foldseek 3Di:
DCVVPVDQAEEAEDQLVCLPCVVVCCVVCVPHHYHYDHFPQQVCQVPDPVLEEETEDAPSNLPGPRNVVSCVVRSPSHHYHYDHDPCPVVVVVVVVD

Radius of gyration: 15.72 Å; chains: 1; bounding box: 38×24×39 Å

Secondary structure (DSSP, 8-state):
-HHHH--S-EEE--HHHHHHHHHHHHHH-TTS-EEE----HHHHHHH-SSSEEEEEE-HHHHH-HHHHHHHHHH-TTSEEEEEE-SSHHHHHHHHT-

Sequence (97 aa):
LLDRFSPAISVIACNTASTLVIEALRERFPGHPFVGTVPAIKPAAERTRSGMVSVLATPGTVKRQYTRDLIGKWAQKCHVRLVGSDRLAGLAEVYMR